Protein AF-A0A353HTR9-F1 (afdb_monomer)

pLDDT: mean 90.15, std 7.92, range [62.66, 98.12]

Sequence (118 aa):
MQLVDYGRNQALLMQVPSAGRLAPPDRLGARAHVARLMAARCEAVGEANAKLILACYGIPSVATEVVSDETDALAAAARIGYPVALKILSPDISHKSDVGGVALDLDSEQAVRAAAGR

Nearest PDB structures (foldseek):
  4xyl-assembly1_B  TM=9.338E-01  e=5.679E-05  Candidatus Korarchaeum cryptofilum OPF8
  4xym-assembly1_B  TM=9.696E-01  e=1.066E-04  Candidatus Korarchaeum cryptofilum OPF8
  4xyl-assembly1_D  TM=9.400E-01  e=1.879E-04  Candidatus Korarchaeum cryptofilum OPF8
  1wr2-assembly1_A  TM=9.406E-01  e=4.537E-04  Pyrococcus horikoshii OT3
  4yak-assembly1_D  TM=8.952E-01  e=1.243E-03  Candidatus Korarchaeum cryptofilum OPF8

Secondary structure (DSSP, 8-state):
-HHHHHHHHHHHHT-------PPPP-HHHHHHHHHHHHHTT-SS--HHHHHHHHHHTT---------SSHHHHHHHHHHH-SSEEEE---TT-S-GGGGT-EEEEE-SHHHHHHHHT-

Solvent-accessible surface area (backbone atoms only — not comparable to full-atom values): 7370 Å² total; per-residue (Å²): 111,69,71,59,54,51,53,52,49,54,54,56,74,71,50,77,73,78,76,72,83,70,75,84,55,42,62,65,62,33,47,52,54,51,50,51,41,59,75,69,64,55,91,66,82,51,70,74,60,45,51,55,42,35,50,28,61,71,47,88,71,80,90,81,80,92,61,91,48,60,69,48,44,51,56,48,42,67,71,74,43,72,62,36,71,53,63,68,87,49,96,90,49,83,63,33,65,84,74,64,32,53,45,68,77,27,68,45,68,68,49,47,51,65,58,65,77,107

Foldseek 3Di:
DVVVVVVVVVVVVPDDDPPPPDDAFQPVQLVVLVVVCVVVVQPDQWPVSVQSNCVSRVNDDQDDDDDDALVRQLVSCVVSDDDDKAADTDSVPPPGVVVVRIDGRRGDSVSSSVSRVD

Radius of gyration: 21.34 Å; Cα contacts (8 Å, |Δi|>4): 90; chains: 1; bounding box: 36×64×38 Å

Mean predicted aligned error: 8.19 Å

Structure (mmCIF, N/CA/C/O backbone):
data_AF-A0A353HTR9-F1
#
_entry.id   AF-A0A353HTR9-F1
#
loop_
_atom_site.group_PDB
_atom_site.id
_atom_site.type_symbol
_atom_site.label_atom_id
_atom_site.label_alt_id
_atom_site.label_comp_id
_atom_site.label_asym_id
_atom_site.label_entity_id
_atom_site.label_seq_id
_atom_site.pdbx_PDB_ins_code
_atom_site.Cartn_x
_atom_site.Cartn_y
_atom_site.Cartn_z
_atom_site.occupancy
_atom_site.B_iso_or_equiv
_atom_site.auth_seq_id
_atom_site.auth_comp_id
_atom_site.auth_asym_id
_atom_site.auth_atom_id
_atom_site.pdbx_PDB_model_num
ATOM 1 N N . MET A 1 1 ? 2.930 -49.344 -11.645 1.00 62.66 1 MET A N 1
ATOM 2 C CA . MET A 1 1 ? 2.560 -47.911 -11.603 1.00 62.66 1 MET A CA 1
ATOM 3 C C . MET A 1 1 ? 3.655 -47.053 -10.959 1.00 62.66 1 MET A C 1
ATOM 5 O O . MET A 1 1 ? 4.091 -46.115 -11.600 1.00 62.66 1 MET A O 1
ATOM 9 N N . GLN A 1 2 ? 4.222 -47.444 -9.808 1.00 76.12 2 GLN A N 1
ATOM 10 C CA . GLN A 1 2 ? 5.276 -46.690 -9.090 1.00 76.12 2 GLN A CA 1
ATOM 11 C C . GLN A 1 2 ? 6.533 -46.306 -9.904 1.00 76.12 2 GLN A C 1
ATOM 13 O O . GLN A 1 2 ? 7.049 -45.206 -9.739 1.00 76.12 2 GLN A O 1
ATOM 18 N N . LEU A 1 3 ? 7.028 -47.174 -10.798 1.00 76.00 3 LEU A N 1
ATOM 19 C CA . LEU A 1 3 ? 8.209 -46.870 -11.629 1.00 76.00 3 LEU A CA 1
ATOM 20 C C . LEU A 1 3 ? 7.951 -45.762 -12.667 1.00 76.00 3 LEU A C 1
ATOM 22 O O . LEU A 1 3 ? 8.862 -45.004 -12.993 1.00 76.00 3 LEU A O 1
ATOM 26 N N . VAL A 1 4 ? 6.713 -45.641 -13.158 1.00 85.19 4 VAL A N 1
ATOM 27 C CA . VAL A 1 4 ? 6.316 -44.589 -14.110 1.00 85.19 4 VAL A CA 1
ATOM 28 C C . VAL A 1 4 ? 6.239 -43.240 -13.395 1.00 85.19 4 VAL A C 1
ATOM 30 O O . VAL A 1 4 ? 6.770 -42.249 -13.895 1.00 85.19 4 VAL A O 1
ATOM 33 N N . ASP A 1 5 ? 5.659 -43.216 -12.193 1.00 84.75 5 ASP A N 1
ATOM 34 C CA . ASP A 1 5 ? 5.570 -42.007 -11.367 1.00 84.75 5 ASP A CA 1
ATOM 35 C C . ASP A 1 5 ? 6.956 -41.538 -10.904 1.00 84.75 5 ASP A C 1
ATOM 37 O O . ASP A 1 5 ? 7.262 -40.348 -10.959 1.00 84.75 5 ASP A O 1
ATOM 41 N N . TYR A 1 6 ? 7.833 -42.474 -10.526 1.00 84.69 6 TYR A N 1
ATOM 42 C CA . TYR A 1 6 ? 9.220 -42.177 -10.167 1.00 84.69 6 TYR A CA 1
ATOM 43 C C . TYR A 1 6 ? 9.993 -41.533 -11.327 1.00 84.69 6 TYR A C 1
ATOM 45 O O . TYR A 1 6 ? 10.631 -40.499 -11.136 1.00 84.69 6 TYR A O 1
ATOM 53 N N . GLY A 1 7 ? 9.889 -42.089 -12.541 1.00 89.31 7 GLY A N 1
ATOM 54 C CA . GLY A 1 7 ? 10.533 -41.525 -13.731 1.00 89.31 7 GLY A CA 1
ATOM 55 C C . GLY A 1 7 ? 9.999 -40.137 -14.094 1.00 89.31 7 GLY A C 1
ATOM 56 O O . GLY A 1 7 ? 10.774 -39.231 -14.401 1.00 89.31 7 GLY A O 1
ATOM 57 N N . ARG A 1 8 ? 8.680 -39.933 -13.988 1.00 86.19 8 ARG A N 1
ATOM 58 C CA . ARG A 1 8 ? 8.047 -38.625 -14.209 1.00 86.19 8 ARG A CA 1
ATOM 59 C C . ARG A 1 8 ? 8.508 -37.587 -13.183 1.00 86.19 8 ARG A C 1
ATOM 61 O O . ARG A 1 8 ? 8.816 -36.461 -13.565 1.00 86.19 8 ARG A O 1
ATOM 68 N N . ASN A 1 9 ? 8.601 -37.963 -11.910 1.00 87.81 9 ASN A N 1
ATOM 69 C CA . ASN A 1 9 ? 9.049 -37.071 -10.839 1.00 87.81 9 ASN A CA 1
ATOM 70 C C . ASN A 1 9 ? 10.537 -36.719 -10.970 1.00 87.81 9 ASN A C 1
ATOM 72 O O . ASN A 1 9 ? 10.895 -35.558 -10.803 1.00 87.81 9 ASN A O 1
ATOM 76 N N . GLN A 1 10 ? 11.392 -37.678 -11.343 1.00 90.25 10 GLN A N 1
ATOM 77 C CA . GLN A 1 10 ? 12.801 -37.417 -11.670 1.00 90.25 10 GLN A CA 1
ATOM 78 C C . GLN A 1 10 ? 12.935 -36.428 -12.838 1.00 90.25 10 GLN A C 1
ATOM 80 O O . GLN A 1 10 ? 13.726 -35.491 -12.766 1.00 90.25 10 GLN A O 1
ATOM 85 N N . ALA A 1 11 ? 12.115 -36.574 -13.883 1.00 86.06 11 ALA A N 1
ATOM 86 C CA . ALA A 1 11 ? 12.111 -35.641 -15.008 1.00 86.06 11 ALA A CA 1
ATOM 87 C C . ALA A 1 11 ? 11.640 -34.231 -14.609 1.00 86.06 11 ALA A C 1
ATOM 89 O O . ALA A 1 11 ? 12.219 -33.254 -15.074 1.00 86.06 11 ALA A O 1
ATOM 90 N N . LEU A 1 12 ? 10.632 -34.112 -13.736 1.00 83.69 12 LEU A N 1
ATOM 91 C CA . LEU A 1 12 ? 10.160 -32.819 -13.223 1.00 83.69 12 LEU A CA 1
ATOM 92 C C . LEU A 1 12 ? 11.206 -32.124 -12.341 1.00 83.69 12 LEU A C 1
ATOM 94 O O . LEU A 1 12 ? 11.373 -30.914 -12.453 1.00 83.69 12 LEU A O 1
ATOM 98 N N . LEU A 1 13 ? 11.945 -32.874 -11.516 1.00 84.94 13 LEU A N 1
ATOM 99 C CA . LEU A 1 13 ? 13.022 -32.329 -10.675 1.00 84.94 13 LEU A CA 1
ATOM 100 C C . LEU A 1 13 ? 14.191 -31.759 -11.494 1.00 84.94 13 LEU A C 1
ATOM 102 O O . LEU A 1 13 ? 14.889 -30.867 -11.020 1.00 84.94 13 LEU A O 1
ATOM 106 N N . MET A 1 14 ? 14.396 -32.260 -12.716 1.00 87.69 14 MET A N 1
ATOM 107 C CA . MET A 1 14 ? 15.451 -31.804 -13.630 1.00 87.69 14 MET A CA 1
ATOM 108 C C . MET A 1 14 ? 14.993 -30.700 -14.593 1.00 87.69 14 MET A C 1
ATOM 110 O O . MET A 1 14 ? 15.804 -30.175 -15.357 1.00 87.69 14 MET A O 1
ATOM 114 N N . GLN A 1 15 ? 13.709 -30.338 -14.583 1.00 83.62 15 GLN A N 1
ATOM 115 C CA . GLN A 1 15 ? 13.205 -29.222 -15.374 1.00 83.62 15 GLN A CA 1
ATOM 116 C C . GLN A 1 15 ? 13.433 -27.914 -14.624 1.00 83.62 15 GLN A C 1
ATOM 118 O O . GLN A 1 15 ? 12.981 -27.733 -13.496 1.00 83.62 15 GLN A O 1
ATOM 123 N N . VAL A 1 16 ? 14.086 -26.959 -15.283 1.00 78.44 16 VAL A N 1
ATOM 124 C CA . VAL A 1 16 ? 14.030 -25.565 -14.847 1.00 78.44 16 VAL A CA 1
ATOM 125 C C . VAL A 1 16 ? 12.664 -25.038 -15.282 1.00 78.44 16 VAL A C 1
ATOM 127 O O . VAL A 1 16 ? 12.409 -25.001 -16.492 1.00 78.44 16 VAL A O 1
ATOM 130 N N . PRO A 1 17 ? 11.761 -24.661 -14.355 1.00 71.19 17 PRO A N 1
ATOM 131 C CA . PRO A 1 17 ? 10.528 -23.999 -14.751 1.00 71.19 17 PRO A CA 1
ATOM 132 C C . PRO A 1 17 ? 10.913 -22.780 -15.580 1.00 71.19 17 PRO A C 1
ATOM 134 O O . PRO A 1 17 ? 11.876 -22.087 -15.244 1.00 71.19 17 PRO A O 1
ATOM 137 N N . SER A 1 18 ? 10.206 -22.532 -16.685 1.00 68.56 18 SER A N 1
ATOM 138 C CA . SER A 1 18 ? 10.488 -21.359 -17.505 1.00 68.56 18 SER A CA 1
ATOM 139 C C . SER A 1 18 ? 10.461 -20.141 -16.590 1.00 68.56 18 SER A C 1
ATOM 141 O O . SER A 1 18 ? 9.402 -19.809 -16.051 1.00 68.56 18 SER A O 1
ATOM 143 N N . ALA A 1 19 ? 11.613 -19.500 -16.386 1.00 66.81 19 ALA A N 1
ATOM 144 C CA . ALA A 1 19 ? 11.641 -18.197 -15.759 1.00 66.81 19 ALA A CA 1
ATOM 145 C C . ALA A 1 19 ? 10.819 -17.315 -16.694 1.00 66.81 19 ALA A C 1
ATOM 147 O O . ALA A 1 19 ? 11.250 -17.035 -17.817 1.00 66.81 19 ALA A O 1
ATOM 148 N N . GLY A 1 20 ? 9.580 -17.010 -16.298 1.00 67.94 20 GLY A N 1
ATOM 149 C CA . GLY A 1 20 ? 8.708 -16.159 -17.089 1.00 67.94 20 GLY A CA 1
ATOM 150 C C . GLY A 1 20 ? 9.511 -14.928 -17.481 1.00 67.94 20 GLY A C 1
ATOM 151 O O . GLY A 1 20 ? 10.226 -14.366 -16.648 1.00 67.94 20 GLY A O 1
ATOM 152 N N . ARG A 1 21 ? 9.489 -14.564 -18.766 1.00 70.69 21 ARG A N 1
ATOM 153 C CA . ARG A 1 21 ? 10.244 -13.407 -19.240 1.00 70.69 21 ARG A CA 1
ATOM 154 C C . ARG A 1 21 ? 9.607 -12.171 -18.606 1.00 70.69 21 ARG A C 1
ATOM 156 O O . ARG A 1 21 ? 8.593 -11.684 -19.096 1.00 70.69 21 ARG A O 1
ATOM 163 N N . LEU A 1 22 ? 10.168 -11.712 -17.490 1.00 74.81 22 LEU A N 1
ATOM 164 C CA . LEU A 1 22 ? 9.764 -10.461 -16.866 1.00 74.81 22 LEU A CA 1
ATOM 165 C C . LEU A 1 22 ? 10.041 -9.332 -17.858 1.00 74.81 22 LEU A C 1
ATOM 167 O O . LEU A 1 22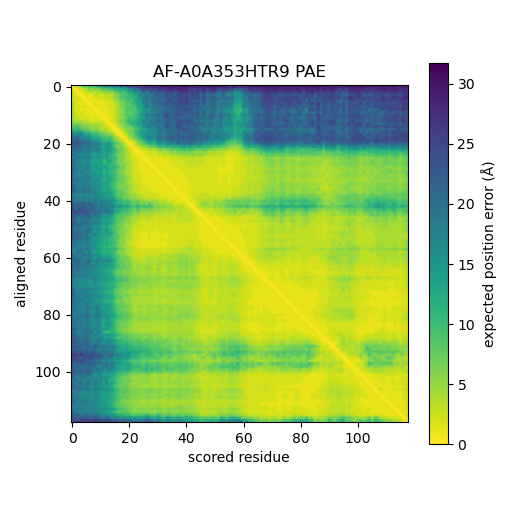 ? 11.063 -9.338 -18.554 1.00 74.81 22 LEU A O 1
ATOM 171 N N . ALA A 1 23 ? 9.115 -8.379 -17.943 1.00 83.50 23 ALA A N 1
ATOM 172 C CA . ALA A 1 23 ? 9.357 -7.162 -18.697 1.00 83.50 23 ALA A CA 1
ATOM 173 C C . ALA A 1 23 ? 10.628 -6.479 -18.155 1.00 83.50 23 ALA A C 1
ATOM 175 O O . ALA A 1 23 ? 10.908 -6.568 -16.954 1.00 83.50 23 ALA A O 1
ATOM 176 N N . PRO A 1 24 ? 11.428 -5.823 -19.012 1.00 90.12 24 PRO A N 1
ATOM 177 C CA . PRO A 1 24 ? 12.579 -5.075 -18.533 1.00 90.12 24 PRO A CA 1
ATOM 178 C C . PRO A 1 24 ? 12.123 -4.003 -17.525 1.00 90.12 24 PRO A C 1
ATOM 180 O O . PRO A 1 24 ? 11.119 -3.333 -17.773 1.00 90.12 24 PRO A O 1
ATOM 183 N N . PRO A 1 25 ? 12.838 -3.825 -16.400 1.00 93.62 25 PRO A N 1
ATOM 184 C CA . PRO A 1 25 ? 12.445 -2.868 -15.372 1.00 93.62 25 PRO A CA 1
ATOM 185 C C . PRO A 1 25 ? 12.611 -1.420 -15.853 1.00 93.62 25 PRO A C 1
ATOM 187 O O . PRO A 1 25 ? 13.582 -1.092 -16.545 1.00 93.62 25 PRO A O 1
ATOM 190 N N . ASP A 1 26 ? 11.727 -0.533 -15.400 1.00 96.25 26 ASP A N 1
ATOM 191 C CA . ASP A 1 26 ? 11.825 0.915 -15.589 1.00 96.25 26 ASP A CA 1
ATOM 192 C C . ASP A 1 26 ? 12.868 1.525 -14.638 1.00 96.25 26 ASP A C 1
ATOM 194 O O . ASP A 1 26 ? 12.586 2.125 -13.596 1.00 96.25 26 ASP A O 1
ATOM 198 N N . ARG A 1 27 ? 14.139 1.361 -15.005 1.00 96.25 27 ARG A N 1
ATOM 199 C CA . ARG A 1 27 ? 15.262 1.906 -14.229 1.00 96.25 27 ARG A CA 1
ATOM 200 C C . ARG A 1 27 ? 15.287 3.433 -14.215 1.00 96.25 27 ARG A C 1
ATOM 202 O O . ARG A 1 27 ? 15.861 4.004 -13.287 1.00 96.25 27 ARG A O 1
ATOM 209 N N . LEU A 1 28 ? 14.730 4.088 -15.235 1.00 97.12 28 LEU A N 1
ATOM 210 C CA . LEU A 1 28 ? 14.706 5.546 -15.318 1.00 97.12 28 LEU A CA 1
ATOM 211 C C . LEU A 1 28 ? 13.711 6.111 -14.301 1.00 97.12 28 LEU A C 1
ATOM 213 O O . LEU A 1 28 ? 14.097 6.968 -13.505 1.00 97.12 28 LEU A O 1
ATOM 217 N N . GLY A 1 29 ? 12.489 5.573 -14.262 1.00 96.06 29 GLY A N 1
ATOM 218 C CA . GLY A 1 29 ? 11.480 5.929 -13.266 1.00 96.06 29 GLY A CA 1
ATOM 219 C C . GLY A 1 29 ? 11.959 5.662 -11.840 1.00 96.06 29 GLY A C 1
ATOM 220 O O . GLY A 1 29 ? 11.914 6.557 -10.994 1.00 96.06 29 GLY A O 1
ATOM 221 N N . ALA A 1 30 ? 12.551 4.489 -11.585 1.00 96.44 30 ALA A N 1
ATOM 222 C CA . ALA A 1 30 ? 13.112 4.172 -10.269 1.00 96.44 30 ALA A CA 1
ATOM 223 C C . ALA A 1 30 ? 14.187 5.185 -9.830 1.00 96.44 30 ALA A C 1
ATOM 225 O O . ALA A 1 30 ? 14.179 5.655 -8.691 1.00 96.44 30 ALA A O 1
ATOM 226 N N . ARG A 1 31 ? 15.099 5.569 -10.736 1.00 96.75 31 ARG A N 1
ATOM 227 C CA . ARG A 1 31 ? 16.127 6.586 -10.452 1.00 96.75 31 ARG A CA 1
ATOM 228 C C . ARG A 1 31 ? 15.524 7.958 -10.183 1.00 96.75 31 ARG A C 1
ATOM 230 O O . ARG A 1 31 ? 16.011 8.645 -9.291 1.00 96.75 31 ARG A O 1
ATOM 237 N N . ALA A 1 32 ? 14.481 8.348 -10.912 1.00 96.31 32 ALA A N 1
ATOM 238 C CA . ALA A 1 32 ? 13.789 9.611 -10.682 1.00 96.31 32 ALA A CA 1
ATOM 239 C C . ALA A 1 32 ? 13.145 9.657 -9.284 1.00 96.31 32 ALA A C 1
ATOM 241 O O . ALA A 1 32 ? 13.295 10.653 -8.573 1.00 96.31 32 ALA A O 1
ATOM 242 N N . HIS A 1 33 ? 12.510 8.562 -8.845 1.00 95.06 33 HIS A N 1
ATOM 243 C CA . HIS A 1 33 ? 11.974 8.450 -7.486 1.00 95.06 33 HIS A CA 1
ATOM 244 C C . HIS A 1 33 ? 13.070 8.578 -6.422 1.00 95.06 33 HIS A C 1
ATOM 246 O O . HIS A 1 33 ? 12.935 9.384 -5.502 1.00 95.06 33 HIS A O 1
ATOM 252 N N . VAL A 1 34 ? 14.183 7.852 -6.571 1.00 94.38 34 VAL A N 1
ATOM 253 C CA . VAL A 1 34 ? 15.314 7.932 -5.630 1.00 94.38 34 VAL A CA 1
ATOM 254 C C . VAL A 1 34 ? 15.916 9.337 -5.601 1.00 94.38 34 VAL A C 1
ATOM 256 O O . VAL A 1 34 ? 16.143 9.881 -4.523 1.00 94.38 34 VAL A O 1
ATOM 259 N N . ALA A 1 35 ? 16.125 9.965 -6.760 1.00 95.12 35 ALA A N 1
ATOM 260 C CA . ALA A 1 35 ? 16.657 11.322 -6.842 1.00 95.12 35 ALA A CA 1
ATOM 261 C C . ALA A 1 35 ? 15.763 12.337 -6.112 1.00 95.12 35 ALA A C 1
ATOM 263 O O . ALA A 1 35 ? 16.274 13.194 -5.392 1.00 95.12 35 ALA A O 1
ATOM 264 N N . ARG A 1 36 ? 14.433 12.207 -6.231 1.00 94.00 36 ARG A N 1
ATOM 265 C CA . ARG A 1 36 ? 13.474 13.054 -5.507 1.00 94.00 36 ARG A CA 1
ATOM 266 C C . ARG A 1 36 ? 13.587 12.890 -3.988 1.00 94.00 36 ARG A C 1
ATOM 268 O O . ARG A 1 36 ? 13.573 13.891 -3.279 1.00 94.00 36 ARG A O 1
ATOM 275 N N . LEU A 1 37 ? 13.723 11.659 -3.493 1.00 92.81 37 LEU A N 1
ATOM 276 C CA . LEU A 1 37 ? 13.887 11.384 -2.057 1.00 92.81 37 LEU A CA 1
ATOM 277 C C . LEU A 1 37 ? 15.204 11.945 -1.513 1.00 92.81 37 LEU A C 1
ATOM 279 O O . LEU A 1 37 ? 15.222 12.565 -0.452 1.00 92.81 37 LEU A O 1
ATOM 283 N N . MET A 1 38 ? 16.290 11.789 -2.274 1.00 92.56 38 MET A N 1
ATOM 284 C CA . MET A 1 38 ? 17.600 12.343 -1.927 1.00 92.56 38 MET A CA 1
ATOM 285 C C . MET A 1 38 ? 17.574 13.874 -1.887 1.00 92.56 38 MET A C 1
ATOM 287 O O . MET A 1 38 ? 18.108 14.476 -0.957 1.00 92.56 38 MET A O 1
ATOM 291 N N . ALA A 1 39 ? 16.916 14.515 -2.860 1.00 94.38 39 ALA A N 1
ATOM 292 C CA . ALA A 1 39 ? 16.751 15.968 -2.889 1.00 94.38 39 ALA A CA 1
ATOM 293 C C . ALA A 1 39 ? 15.930 16.485 -1.695 1.00 94.38 39 ALA A C 1
ATOM 295 O O . ALA A 1 39 ? 16.251 17.533 -1.139 1.00 94.38 39 ALA A O 1
ATOM 296 N N . ALA A 1 40 ? 14.919 15.726 -1.265 1.00 89.88 40 ALA A N 1
ATOM 297 C CA . ALA A 1 40 ? 14.122 16.016 -0.075 1.00 89.88 40 ALA A CA 1
ATOM 298 C C . ALA A 1 40 ? 14.842 15.692 1.250 1.00 89.88 40 ALA A C 1
ATOM 300 O O . ALA A 1 40 ? 14.272 15.926 2.312 1.00 89.88 40 ALA A O 1
ATOM 301 N N . ARG A 1 41 ? 16.078 15.167 1.200 1.00 89.25 41 ARG A N 1
ATOM 302 C CA . ARG A 1 41 ? 16.864 14.726 2.366 1.00 89.25 41 ARG A CA 1
ATOM 303 C C . ARG A 1 41 ? 16.100 13.758 3.276 1.00 89.25 41 ARG A C 1
ATOM 305 O O . ARG A 1 41 ? 16.259 13.787 4.490 1.00 89.25 41 ARG A O 1
ATOM 312 N N . CYS A 1 42 ? 15.273 12.894 2.690 1.00 82.31 42 CYS A N 1
ATOM 313 C CA . CYS A 1 42 ? 14.604 11.847 3.450 1.00 82.31 42 CYS A CA 1
ATOM 314 C C . CYS A 1 42 ? 15.641 10.823 3.931 1.00 82.31 42 CYS A C 1
ATOM 316 O O . CYS A 1 42 ? 16.321 10.206 3.114 1.00 82.31 42 CYS A O 1
ATOM 318 N N . GLU A 1 43 ? 15.737 10.614 5.244 1.00 81.25 43 GLU A N 1
ATOM 319 C CA . GLU A 1 43 ? 16.658 9.628 5.830 1.00 81.25 43 GLU A CA 1
ATOM 320 C C . GLU A 1 43 ? 16.166 8.182 5.654 1.00 81.25 43 GLU A C 1
ATOM 322 O O . GLU A 1 43 ? 16.961 7.244 5.654 1.00 81.25 43 GLU A O 1
ATOM 327 N N . ALA A 1 44 ? 14.858 8.002 5.444 1.00 82.25 44 ALA A N 1
ATOM 328 C CA . ALA A 1 44 ? 14.224 6.707 5.237 1.00 82.25 44 ALA A CA 1
ATOM 329 C C . ALA A 1 44 ? 13.245 6.726 4.054 1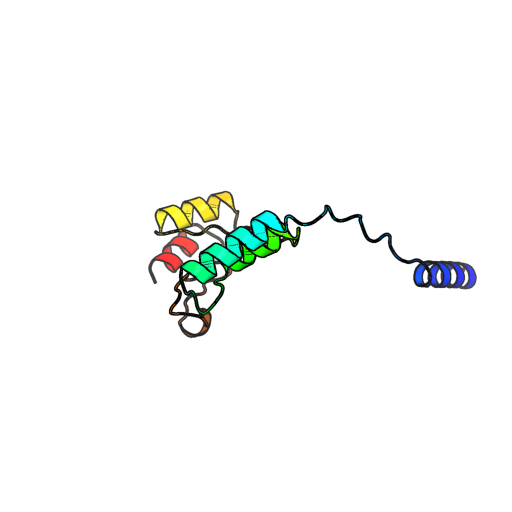.00 82.25 44 ALA A C 1
ATOM 331 O O . ALA A 1 44 ? 12.587 7.728 3.759 1.00 82.25 44 ALA A O 1
ATOM 332 N N . VAL A 1 45 ? 13.114 5.577 3.385 1.00 86.12 45 VAL A N 1
ATOM 333 C CA . VAL A 1 45 ? 12.130 5.376 2.316 1.00 86.12 45 VAL A CA 1
ATOM 334 C C . VAL A 1 45 ? 10.826 4.882 2.936 1.00 86.12 45 VAL A C 1
ATOM 336 O O . VAL A 1 45 ? 10.695 3.712 3.286 1.00 86.12 45 VAL A O 1
ATOM 339 N N . GLY A 1 46 ? 9.847 5.778 3.063 1.00 86.25 46 GLY A N 1
ATOM 340 C CA . GLY A 1 46 ? 8.507 5.413 3.523 1.00 86.25 46 GLY A CA 1
ATOM 341 C C . GLY A 1 46 ? 7.804 4.411 2.593 1.00 86.25 46 GLY A C 1
ATOM 342 O O . GLY A 1 46 ? 8.092 4.336 1.398 1.00 86.25 46 GLY A O 1
ATOM 343 N N . GLU A 1 47 ? 6.830 3.677 3.1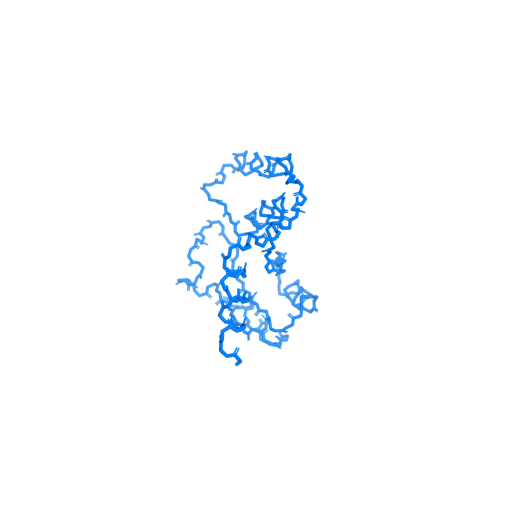37 1.00 88.50 47 GLU A N 1
ATOM 344 C CA . GLU A 1 47 ? 6.111 2.581 2.460 1.00 88.50 47 GLU A CA 1
ATOM 345 C C . GLU A 1 47 ? 5.548 2.964 1.078 1.00 88.50 47 GLU A C 1
ATOM 347 O O . GLU A 1 47 ? 5.711 2.211 0.119 1.00 88.50 47 GLU A O 1
ATOM 352 N N . ALA A 1 48 ? 4.928 4.144 0.953 1.00 88.31 48 ALA A N 1
ATOM 353 C CA . ALA A 1 48 ? 4.368 4.619 -0.315 1.00 88.31 48 ALA A CA 1
ATOM 354 C C . ALA A 1 48 ? 5.452 4.780 -1.396 1.00 88.31 48 ALA A C 1
ATOM 356 O O . ALA A 1 48 ? 5.293 4.315 -2.523 1.00 88.31 48 ALA A O 1
ATOM 357 N N . ASN A 1 49 ? 6.596 5.365 -1.033 1.00 91.38 49 ASN A N 1
ATOM 358 C CA . ASN A 1 49 ? 7.721 5.547 -1.948 1.00 91.38 49 ASN A CA 1
ATOM 359 C C . ASN A 1 49 ? 8.398 4.216 -2.298 1.00 91.38 49 ASN A C 1
ATOM 361 O O . ASN A 1 49 ? 8.784 4.006 -3.447 1.00 91.38 49 ASN A O 1
ATOM 365 N N . ALA A 1 50 ? 8.501 3.300 -1.333 1.00 92.62 50 ALA A N 1
ATOM 366 C CA . ALA A 1 50 ? 9.036 1.965 -1.572 1.00 92.62 50 ALA A CA 1
ATOM 367 C C . ALA A 1 50 ? 8.189 1.205 -2.605 1.00 92.62 50 ALA A C 1
ATOM 369 O O . ALA A 1 50 ? 8.740 0.630 -3.541 1.00 92.62 50 ALA A O 1
ATOM 370 N N . LYS A 1 51 ? 6.854 1.262 -2.495 1.00 94.00 51 LYS A N 1
ATOM 371 C CA . LYS A 1 51 ? 5.931 0.616 -3.445 1.00 94.00 51 LYS A CA 1
ATOM 372 C C . LYS A 1 51 ? 6.054 1.173 -4.866 1.00 94.00 51 LYS A C 1
ATOM 374 O O . LYS A 1 51 ? 6.043 0.392 -5.813 1.00 94.00 51 LYS A O 1
ATOM 379 N N . LEU A 1 52 ? 6.259 2.484 -5.024 1.00 93.31 52 LEU A N 1
ATOM 380 C CA . LEU A 1 52 ? 6.528 3.089 -6.338 1.00 93.31 52 LEU A CA 1
ATOM 381 C C . LEU A 1 52 ? 7.811 2.533 -6.969 1.00 93.31 52 LEU A C 1
ATOM 383 O O . LEU A 1 52 ? 7.821 2.163 -8.140 1.00 93.31 52 LEU A O 1
ATOM 387 N N . ILE A 1 53 ? 8.882 2.408 -6.179 1.00 95.12 53 ILE A N 1
ATOM 388 C CA . ILE A 1 53 ? 10.147 1.838 -6.657 1.00 95.12 53 ILE A CA 1
ATOM 389 C C . ILE A 1 53 ? 9.972 0.356 -7.017 1.00 95.12 53 ILE A C 1
ATOM 391 O O . ILE A 1 53 ? 10.453 -0.065 -8.064 1.00 95.12 53 ILE A O 1
ATOM 395 N N . LEU A 1 54 ? 9.267 -0.433 -6.200 1.00 95.19 54 LEU A N 1
ATOM 396 C CA . LEU A 1 54 ? 8.990 -1.848 -6.484 1.00 95.19 54 LEU A CA 1
ATOM 397 C C . LEU A 1 54 ? 8.206 -2.036 -7.793 1.00 95.19 54 LEU A C 1
ATOM 399 O O . LEU A 1 54 ? 8.544 -2.918 -8.587 1.00 95.19 54 LEU A O 1
ATOM 403 N N . ALA A 1 55 ? 7.226 -1.168 -8.058 1.00 94.06 55 ALA A N 1
ATOM 404 C CA . ALA A 1 55 ? 6.444 -1.190 -9.291 1.00 94.06 55 ALA A CA 1
ATOM 405 C C . ALA A 1 55 ? 7.316 -0.977 -10.541 1.00 94.06 55 ALA A C 1
ATOM 407 O O . ALA A 1 55 ? 7.136 -1.685 -11.532 1.00 94.06 55 ALA A O 1
ATOM 408 N N . CYS A 1 56 ? 8.325 -0.098 -10.481 1.00 95.62 56 CYS A N 1
ATOM 409 C CA . CYS A 1 56 ? 9.296 0.072 -11.571 1.00 95.62 56 CYS A CA 1
ATOM 410 C C . CYS A 1 56 ? 10.065 -1.221 -11.903 1.00 95.62 56 CYS A C 1
ATOM 412 O O . CYS A 1 56 ? 10.541 -1.383 -13.025 1.00 95.62 56 CYS A O 1
ATOM 414 N N . TYR A 1 57 ? 10.189 -2.152 -10.953 1.00 94.88 57 TYR A N 1
ATOM 415 C CA . TYR A 1 57 ? 10.824 -3.458 -11.159 1.00 94.88 57 TYR A CA 1
ATOM 416 C C . TYR A 1 57 ? 9.827 -4.592 -11.429 1.00 94.88 57 TYR A C 1
ATOM 418 O O . TYR A 1 57 ? 10.230 -5.753 -11.489 1.00 94.88 57 TYR A O 1
ATOM 426 N N . GLY A 1 58 ? 8.539 -4.281 -11.600 1.00 92.06 58 GLY A N 1
ATOM 427 C CA . GLY A 1 58 ? 7.498 -5.282 -11.822 1.00 92.06 58 GLY A CA 1
ATOM 428 C C . GLY A 1 58 ? 7.260 -6.189 -10.615 1.00 92.06 58 GLY A C 1
ATOM 429 O O . GLY A 1 58 ? 6.754 -7.295 -10.782 1.00 92.06 58 GLY A O 1
ATOM 430 N N . ILE A 1 59 ? 7.641 -5.749 -9.410 1.00 92.62 59 ILE A N 1
ATOM 431 C CA . ILE A 1 59 ? 7.404 -6.493 -8.173 1.00 92.62 59 ILE A CA 1
ATOM 432 C C . ILE A 1 59 ? 5.995 -6.129 -7.684 1.00 92.62 59 ILE A C 1
ATOM 434 O O . ILE A 1 59 ? 5.780 -4.983 -7.279 1.00 92.62 59 ILE A O 1
ATOM 438 N N . PRO A 1 60 ? 5.022 -7.058 -7.729 1.00 91.06 60 PRO A N 1
ATOM 439 C CA . PRO A 1 60 ? 3.657 -6.764 -7.321 1.00 91.06 60 PRO A CA 1
ATOM 440 C C . PRO A 1 60 ? 3.582 -6.517 -5.811 1.00 91.06 60 PRO A C 1
ATOM 442 O O . PRO A 1 60 ? 4.199 -7.222 -5.012 1.00 91.06 60 PRO A O 1
ATOM 445 N N . SER A 1 61 ? 2.778 -5.534 -5.417 1.00 93.06 61 SER A N 1
ATOM 446 C CA . SER A 1 61 ? 2.423 -5.266 -4.024 1.00 93.06 61 SER A CA 1
ATOM 447 C C . SER A 1 61 ? 0.911 -5.135 -3.878 1.00 93.06 61 SER A C 1
ATOM 449 O O . SER A 1 61 ? 0.208 -4.910 -4.862 1.00 93.06 61 SER A O 1
ATOM 451 N N . VAL A 1 62 ? 0.410 -5.227 -2.645 1.00 92.69 62 VAL A N 1
ATOM 452 C CA . VAL A 1 62 ? -0.999 -4.933 -2.343 1.00 92.69 62 VAL A CA 1
ATOM 453 C C . VAL A 1 62 ? -1.375 -3.527 -2.819 1.00 92.69 62 VAL A C 1
ATOM 455 O O . VAL A 1 62 ? -0.562 -2.602 -2.706 1.00 92.69 62 VAL A O 1
ATOM 458 N N . ALA A 1 63 ? -2.595 -3.370 -3.341 1.00 92.00 63 ALA A N 1
ATOM 459 C CA . ALA A 1 63 ? -3.141 -2.062 -3.693 1.00 92.00 63 ALA A CA 1
ATOM 460 C C . ALA A 1 63 ? -3.095 -1.143 -2.465 1.00 92.00 63 ALA A C 1
ATOM 462 O O . ALA A 1 63 ? -3.328 -1.571 -1.333 1.00 92.00 63 ALA A O 1
ATOM 463 N N . THR A 1 64 ? -2.677 0.103 -2.650 1.00 93.69 64 THR A N 1
ATOM 464 C CA . THR A 1 64 ? -2.477 1.046 -1.548 1.00 93.69 64 THR A CA 1
ATOM 465 C C . THR A 1 64 ? -2.656 2.452 -2.067 1.00 93.69 64 THR A C 1
ATOM 467 O O . THR A 1 64 ? -2.054 2.821 -3.073 1.00 93.69 64 THR A O 1
ATOM 470 N N . GLU A 1 65 ? -3.438 3.236 -1.342 1.00 94.50 65 GLU A N 1
ATOM 471 C CA . GLU A 1 65 ? -3.669 4.643 -1.626 1.00 94.50 65 GLU A CA 1
ATOM 472 C C . GLU A 1 65 ? -3.247 5.469 -0.408 1.00 94.50 65 GLU A C 1
ATOM 474 O O . GLU A 1 65 ? -3.439 5.051 0.735 1.00 94.50 65 GLU A O 1
ATOM 479 N N . VAL A 1 66 ? -2.618 6.618 -0.657 1.00 94.56 66 VAL A N 1
ATOM 480 C CA . VAL A 1 66 ? -2.321 7.596 0.394 1.00 94.56 66 VAL A CA 1
ATOM 481 C C . VAL A 1 66 ? -3.526 8.513 0.505 1.00 94.56 66 VAL A C 1
ATOM 483 O O . VAL A 1 66 ? -3.948 9.088 -0.494 1.00 94.56 66 VAL A O 1
ATOM 486 N N . VAL A 1 67 ? -4.056 8.638 1.714 1.00 95.56 67 VAL A N 1
ATOM 487 C CA . VAL A 1 67 ? -5.255 9.418 2.028 1.00 95.56 67 VAL A CA 1
ATOM 488 C C . VAL A 1 67 ? -4.912 10.463 3.084 1.00 95.56 67 VAL A C 1
ATOM 490 O O . VAL A 1 67 ? -4.011 10.236 3.897 1.00 95.56 67 VAL A O 1
ATOM 493 N N . SER A 1 68 ? -5.578 11.617 3.045 1.00 94.19 68 SER A N 1
ATOM 494 C CA . SER A 1 68 ? -5.293 12.736 3.957 1.00 94.19 68 SER A CA 1
ATOM 495 C C . SER A 1 68 ? -6.364 12.953 5.021 1.00 94.19 68 SER A C 1
ATOM 497 O O . SER A 1 68 ? -6.073 13.571 6.042 1.00 94.19 68 SER A O 1
ATOM 499 N N . ASP A 1 69 ? -7.567 12.422 4.818 1.00 94.94 69 ASP A N 1
ATOM 500 C CA . ASP A 1 69 ? -8.670 12.531 5.765 1.00 94.94 69 ASP A CA 1
ATOM 501 C C . ASP A 1 69 ? -9.567 11.281 5.763 1.00 94.94 69 ASP A C 1
ATOM 503 O O . ASP A 1 69 ? -9.370 10.335 4.993 1.00 94.94 69 ASP A O 1
ATOM 507 N N . GLU A 1 70 ? -10.545 11.263 6.675 1.00 96.12 70 GLU A N 1
ATOM 508 C CA . GLU A 1 70 ? -11.513 10.171 6.805 1.00 96.12 70 GLU A CA 1
ATOM 509 C C . GLU A 1 70 ? -12.300 9.945 5.508 1.00 96.12 70 GLU A C 1
ATOM 511 O O . GLU A 1 70 ? -12.517 8.801 5.115 1.00 96.12 70 GLU A O 1
ATOM 516 N N . THR A 1 71 ? -12.710 11.013 4.823 1.00 96.38 71 THR A N 1
ATOM 517 C CA . THR A 1 71 ? -13.542 10.909 3.616 1.00 96.38 71 THR A CA 1
ATOM 518 C C . THR A 1 71 ? -12.771 10.205 2.505 1.00 96.38 71 THR A C 1
ATOM 520 O O . THR A 1 71 ? -13.282 9.267 1.885 1.00 96.38 71 THR A O 1
ATOM 523 N N . ASP A 1 72 ? -11.511 10.593 2.311 1.00 96.88 72 ASP A N 1
ATOM 524 C CA . ASP A 1 72 ? -10.598 9.947 1.375 1.00 96.88 72 ASP A CA 1
ATOM 525 C C . ASP A 1 72 ? -10.335 8.486 1.755 1.00 96.88 72 ASP A C 1
ATOM 527 O O . ASP A 1 72 ? -10.321 7.617 0.879 1.00 96.88 72 ASP A O 1
ATOM 531 N N . ALA A 1 73 ? -10.172 8.189 3.050 1.00 97.25 73 ALA A N 1
ATOM 532 C CA . ALA A 1 73 ? -9.969 6.827 3.545 1.00 97.25 73 ALA A CA 1
ATOM 533 C C . ALA A 1 73 ? -11.160 5.912 3.225 1.00 97.25 73 ALA A C 1
ATOM 535 O O . ALA A 1 73 ? -10.966 4.788 2.754 1.00 97.25 73 ALA A O 1
ATOM 536 N N . LEU A 1 74 ? -12.389 6.395 3.425 1.00 97.75 74 LEU A N 1
ATOM 537 C CA . LEU A 1 74 ? -13.609 5.656 3.093 1.00 97.75 74 LEU A CA 1
ATOM 538 C C . LEU A 1 74 ? -13.729 5.428 1.581 1.00 97.75 74 LEU A C 1
ATOM 540 O O . LEU A 1 74 ? -14.010 4.312 1.139 1.00 97.75 74 LEU A O 1
ATOM 544 N N . ALA A 1 75 ? -13.462 6.461 0.778 1.00 97.75 75 ALA A N 1
ATOM 545 C CA . ALA A 1 75 ? -13.517 6.363 -0.676 1.00 97.75 75 ALA A CA 1
ATOM 546 C C . ALA A 1 75 ? -12.454 5.399 -1.235 1.00 97.75 75 ALA A C 1
ATOM 548 O O . ALA A 1 75 ? -12.744 4.619 -2.145 1.00 97.75 75 ALA A O 1
ATOM 549 N N . ALA A 1 76 ? -11.235 5.425 -0.688 1.00 97.69 76 ALA A N 1
ATOM 550 C CA . ALA A 1 76 ? -10.166 4.499 -1.050 1.00 97.69 76 ALA A CA 1
ATOM 551 C C . ALA A 1 76 ? -10.507 3.059 -0.647 1.00 97.69 76 ALA A C 1
ATOM 553 O O . ALA A 1 76 ? -10.340 2.144 -1.452 1.00 97.69 76 ALA A O 1
ATOM 554 N N . ALA A 1 77 ? -11.053 2.848 0.555 1.00 97.75 77 ALA A N 1
ATOM 555 C CA . ALA A 1 77 ? -11.479 1.525 1.004 1.00 97.75 77 ALA A CA 1
ATOM 556 C C . ALA A 1 77 ? -12.550 0.922 0.079 1.00 97.75 77 ALA A C 1
ATOM 558 O O . ALA A 1 77 ? -12.445 -0.242 -0.305 1.00 97.75 77 ALA A O 1
ATOM 559 N N . ALA A 1 78 ? -13.523 1.729 -0.358 1.00 97.38 78 ALA A N 1
ATOM 560 C CA . ALA A 1 78 ? -14.548 1.296 -1.305 1.00 97.38 78 ALA A CA 1
ATOM 561 C C . ALA A 1 78 ? -13.978 0.923 -2.688 1.00 97.38 78 ALA A C 1
ATOM 563 O O . ALA A 1 78 ? -14.475 -0.009 -3.319 1.00 97.38 78 ALA A O 1
ATOM 564 N N . ARG A 1 79 ? -12.931 1.619 -3.162 1.00 97.44 79 ARG A N 1
ATOM 565 C CA . ARG A 1 79 ? -12.247 1.298 -4.431 1.00 97.44 79 ARG A CA 1
ATOM 566 C C . ARG A 1 79 ? -11.389 0.040 -4.345 1.00 97.44 79 ARG A C 1
ATOM 568 O O . ARG A 1 79 ? -11.396 -0.757 -5.278 1.00 97.44 79 ARG A O 1
ATOM 575 N N . ILE A 1 80 ? -10.632 -0.110 -3.258 1.00 97.12 80 ILE A N 1
ATOM 576 C CA . ILE A 1 80 ? -9.736 -1.255 -3.037 1.00 97.12 80 ILE A CA 1
ATOM 577 C C . ILE A 1 80 ? -10.550 -2.531 -2.778 1.00 97.12 80 ILE A C 1
ATOM 579 O O . ILE A 1 80 ? -10.173 -3.603 -3.250 1.00 97.12 80 ILE A O 1
ATOM 583 N N . GLY A 1 81 ? -11.677 -2.402 -2.076 1.00 97.69 81 GLY A N 1
ATOM 584 C CA . GLY A 1 81 ? -12.490 -3.519 -1.614 1.00 97.69 81 GLY A CA 1
ATOM 585 C C . GLY A 1 81 ? -12.059 -4.013 -0.232 1.00 97.69 81 GLY A C 1
ATOM 586 O O . GLY A 1 81 ? -10.884 -3.992 0.126 1.00 97.69 81 GLY A O 1
ATOM 587 N N . TYR A 1 82 ? -13.040 -4.455 0.551 1.00 97.00 82 TYR A N 1
ATOM 588 C CA . TYR A 1 82 ? -12.852 -4.933 1.921 1.00 97.00 82 TYR A CA 1
ATOM 589 C C . TYR A 1 82 ? -12.423 -6.416 1.971 1.00 97.00 82 TYR A C 1
ATOM 591 O O . TYR A 1 82 ? -12.796 -7.184 1.078 1.00 97.00 82 TYR A O 1
ATOM 599 N N . PRO A 1 83 ? -11.712 -6.857 3.030 1.00 97.69 83 PRO A N 1
ATOM 600 C CA . PRO A 1 83 ? -11.203 -6.050 4.142 1.00 97.69 83 PRO A CA 1
ATOM 601 C C . PRO A 1 83 ? -9.950 -5.246 3.765 1.00 97.69 83 PRO A C 1
ATOM 603 O O . PRO A 1 83 ? -9.130 -5.684 2.958 1.00 97.69 83 PRO A O 1
ATOM 606 N N . VAL A 1 84 ? -9.780 -4.080 4.394 1.00 98.12 84 VAL A N 1
ATOM 607 C CA . VAL A 1 84 ? -8.612 -3.204 4.207 1.00 98.12 84 VAL A CA 1
ATOM 608 C C . VAL A 1 84 ? -7.805 -3.041 5.494 1.00 98.12 84 VAL A C 1
ATOM 610 O O . VAL A 1 84 ? -8.269 -3.326 6.597 1.00 98.12 84 VAL A O 1
ATOM 613 N N . ALA A 1 85 ? -6.578 -2.545 5.348 1.00 97.00 85 ALA A N 1
ATOM 614 C CA . ALA A 1 85 ? -5.759 -2.070 6.454 1.00 97.00 85 ALA A CA 1
ATOM 615 C C . ALA A 1 85 ? -5.570 -0.555 6.339 1.00 97.00 85 ALA A C 1
ATOM 617 O O . ALA A 1 85 ? -5.244 -0.057 5.261 1.00 97.00 85 ALA A O 1
ATOM 618 N N . LEU A 1 86 ? -5.700 0.160 7.456 1.00 96.25 86 LEU A N 1
ATOM 619 C CA . LEU A 1 86 ? -5.392 1.584 7.562 1.00 96.25 86 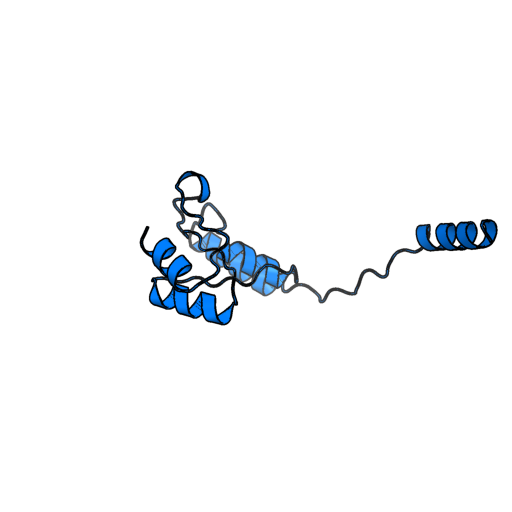LEU A CA 1
ATOM 620 C C . LEU A 1 86 ? -4.131 1.756 8.409 1.00 96.25 86 LEU A C 1
ATOM 622 O O . LEU A 1 86 ? -4.016 1.187 9.493 1.00 96.25 86 LEU A O 1
ATOM 626 N N . LYS A 1 87 ? -3.154 2.508 7.903 1.00 94.44 87 LYS A N 1
ATOM 627 C CA . LYS A 1 87 ? -1.866 2.701 8.577 1.00 94.44 87 LYS A CA 1
ATOM 628 C C . LYS A 1 87 ? -1.472 4.165 8.546 1.00 94.44 87 LYS A C 1
ATOM 630 O O . LYS A 1 87 ? -1.534 4.781 7.484 1.00 94.44 87 LYS A O 1
ATOM 635 N N . ILE A 1 88 ? -0.969 4.677 9.664 1.00 91.94 88 ILE A N 1
ATOM 636 C CA . ILE A 1 88 ? -0.399 6.018 9.725 1.00 91.94 88 ILE A CA 1
ATOM 637 C C . ILE A 1 88 ? 0.767 6.140 8.738 1.00 91.94 88 ILE A C 1
ATOM 639 O O . ILE A 1 88 ? 1.561 5.209 8.534 1.00 91.94 88 ILE A O 1
ATOM 643 N N . LEU A 1 89 ? 0.862 7.299 8.100 1.00 89.75 89 LEU A N 1
ATOM 644 C CA . LEU A 1 89 ? 1.969 7.658 7.229 1.00 89.75 89 LEU A CA 1
ATOM 645 C C . LEU A 1 89 ? 2.598 8.938 7.770 1.00 89.75 89 LEU A C 1
ATOM 647 O O . LEU A 1 89 ? 2.136 10.033 7.476 1.00 89.75 89 LEU A O 1
ATOM 651 N N . SER A 1 90 ? 3.652 8.782 8.566 1.00 86.00 90 SER A N 1
ATOM 652 C CA . SER A 1 90 ? 4.429 9.895 9.104 1.00 86.00 90 SER A CA 1
ATOM 653 C C . SER A 1 90 ? 5.923 9.598 8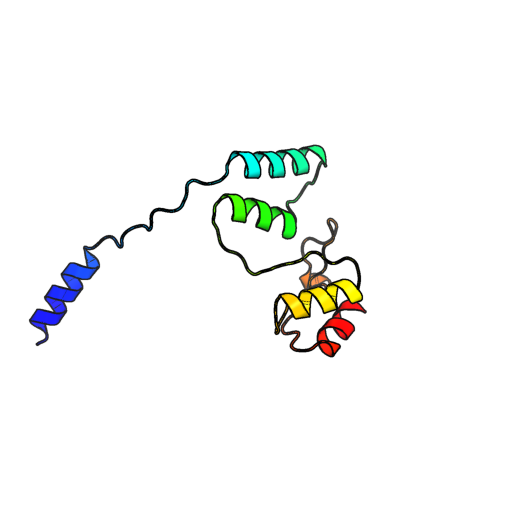.956 1.00 86.00 90 SER A C 1
ATOM 655 O O . SER A 1 90 ? 6.327 8.464 9.227 1.00 86.00 90 SER A O 1
ATOM 657 N N . PRO A 1 91 ? 6.746 10.574 8.527 1.00 79.38 91 PRO A N 1
ATOM 658 C CA . PRO A 1 91 ? 8.200 10.419 8.500 1.00 79.38 91 PRO A CA 1
ATOM 659 C C . PRO A 1 91 ? 8.791 10.208 9.902 1.00 79.38 91 PRO A C 1
ATOM 661 O O . PRO A 1 91 ? 9.826 9.560 10.024 1.00 79.38 91 PRO A O 1
ATOM 664 N N . ASP A 1 92 ? 8.107 10.680 10.946 1.00 81.94 92 ASP A N 1
ATOM 665 C CA . ASP A 1 92 ? 8.568 10.591 12.335 1.00 81.94 92 ASP A CA 1
ATOM 666 C C . ASP A 1 92 ? 8.225 9.239 12.987 1.00 81.94 92 ASP A C 1
ATOM 668 O O . ASP A 1 92 ? 8.688 8.930 14.084 1.00 81.94 92 ASP A O 1
ATOM 672 N N . ILE A 1 93 ? 7.408 8.410 12.323 1.00 81.38 93 ILE A N 1
ATOM 673 C CA . ILE A 1 93 ? 6.896 7.144 12.862 1.00 81.38 93 ILE A CA 1
ATOM 674 C C . ILE A 1 93 ? 7.313 5.993 11.944 1.00 81.38 93 ILE A C 1
ATOM 676 O O . ILE A 1 93 ? 6.572 5.560 11.058 1.00 81.38 93 ILE A O 1
ATOM 680 N N . SER A 1 94 ? 8.505 5.453 12.197 1.00 77.94 94 SER A N 1
ATOM 681 C CA . SER A 1 94 ? 8.982 4.245 11.510 1.00 77.94 94 SER A CA 1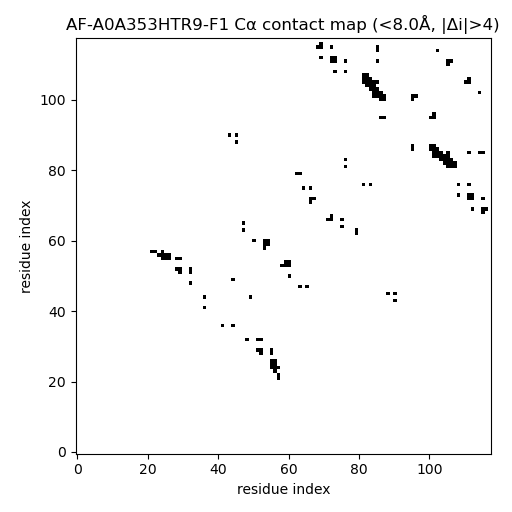
ATOM 682 C C . SER A 1 94 ? 8.251 2.982 11.987 1.00 77.94 94 SER A C 1
ATOM 684 O O . SER A 1 94 ? 7.792 2.183 11.168 1.00 77.94 94 SER A O 1
ATOM 686 N N . HIS A 1 95 ? 8.073 2.810 13.301 1.00 82.44 95 HIS A N 1
ATOM 687 C CA . HIS A 1 95 ? 7.399 1.647 13.890 1.00 82.44 95 HIS A CA 1
ATOM 688 C C . HIS A 1 95 ? 5.916 1.925 14.160 1.00 82.44 95 HIS A C 1
ATOM 690 O O . HIS A 1 95 ? 5.481 2.120 15.290 1.00 82.44 95 HIS A O 1
ATOM 696 N N . LYS A 1 96 ? 5.120 1.944 13.087 1.00 83.62 96 LYS A N 1
ATOM 697 C CA . LYS A 1 96 ? 3.684 2.285 13.118 1.00 83.62 96 LYS A CA 1
ATOM 698 C C . LYS A 1 96 ? 2.882 1.464 14.130 1.00 83.62 96 LYS A C 1
ATOM 700 O O . LYS A 1 96 ? 2.016 2.008 14.801 1.00 83.62 96 LYS A O 1
ATOM 705 N N . SER A 1 97 ? 3.161 0.167 14.236 1.00 86.00 97 SER A N 1
ATOM 706 C CA . SER A 1 97 ? 2.448 -0.720 15.160 1.00 86.00 97 SER A CA 1
ATOM 707 C C . SER A 1 97 ? 2.707 -0.370 16.626 1.00 86.00 97 SER A C 1
ATOM 709 O O . SER A 1 97 ? 1.783 -0.451 17.428 1.00 86.00 97 SER A O 1
ATOM 711 N N . ASP A 1 98 ? 3.920 0.076 16.964 1.00 84.38 98 ASP A N 1
ATOM 712 C CA . ASP A 1 98 ? 4.323 0.384 18.345 1.00 84.38 98 ASP A CA 1
ATOM 713 C C . ASP A 1 98 ? 3.547 1.578 18.913 1.00 84.38 98 ASP A C 1
ATOM 715 O O . ASP A 1 98 ? 3.354 1.688 20.120 1.00 84.38 98 ASP A O 1
ATOM 719 N N . VAL A 1 99 ? 3.057 2.450 18.029 1.00 85.50 99 VAL A N 1
ATOM 720 C CA . VAL A 1 99 ? 2.218 3.602 18.379 1.00 85.50 99 VAL A CA 1
ATOM 721 C C . VAL A 1 99 ? 0.728 3.355 18.121 1.00 85.50 99 VAL A C 1
ATOM 723 O O . VAL A 1 99 ? -0.062 4.292 18.146 1.00 85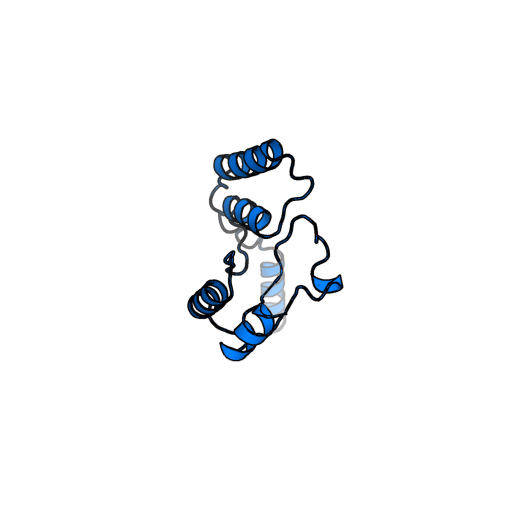.50 99 VAL A O 1
ATOM 726 N N . GLY A 1 100 ? 0.326 2.115 17.817 1.00 86.50 100 GLY A N 1
ATOM 727 C CA . GLY A 1 100 ? -1.060 1.789 17.461 1.00 86.50 100 GLY A CA 1
ATOM 728 C C . GLY A 1 100 ? -1.513 2.353 16.108 1.00 86.50 100 GLY A C 1
ATOM 729 O O . GLY A 1 100 ? -2.693 2.298 15.779 1.00 86.50 100 GLY A O 1
ATOM 730 N N . GLY A 1 101 ? -0.588 2.850 15.285 1.00 91.44 101 GLY A N 1
ATOM 731 C CA . GLY A 1 101 ? -0.843 3.451 13.975 1.00 91.44 101 GLY A CA 1
ATOM 732 C C . GLY A 1 101 ? -1.112 2.439 12.860 1.00 91.44 101 GLY A C 1
ATOM 733 O O . GLY A 1 101 ? -0.873 2.744 11.693 1.00 91.44 101 GLY A O 1
ATOM 734 N N . VAL A 1 102 ? -1.545 1.222 13.192 1.00 95.25 102 VAL A N 1
ATOM 735 C CA . VAL A 1 102 ? -1.940 0.180 12.239 1.00 95.25 102 VAL A CA 1
ATOM 736 C C . VAL A 1 102 ? -3.255 -0.430 12.705 1.00 95.25 102 VAL A C 1
ATOM 738 O O . VAL A 1 102 ? -3.314 -1.065 13.754 1.00 95.25 102 VAL A O 1
ATOM 741 N N . ALA A 1 103 ? -4.290 -0.282 11.887 1.00 96.50 103 ALA A N 1
ATOM 742 C CA . ALA A 1 103 ? -5.566 -0.958 12.032 1.00 96.50 103 ALA A CA 1
ATOM 743 C C . ALA A 1 103 ? -5.728 -1.959 10.879 1.00 96.50 103 ALA A C 1
ATOM 745 O O . ALA A 1 103 ? -5.627 -1.593 9.706 1.00 96.50 103 ALA A O 1
ATOM 746 N N . LEU A 1 104 ? -5.918 -3.232 11.216 1.00 96.88 104 LEU A N 1
ATOM 747 C CA . LEU A 1 104 ? -6.071 -4.337 10.267 1.00 96.88 104 LEU A CA 1
ATOM 748 C C . LEU A 1 104 ? -7.521 -4.821 10.247 1.00 96.88 104 LEU A C 1
ATOM 750 O O . LEU A 1 104 ? -8.310 -4.428 11.104 1.00 96.88 104 LEU A O 1
ATOM 754 N N . ASP A 1 105 ? -7.834 -5.680 9.277 1.00 97.31 105 ASP A N 1
ATOM 755 C CA . ASP A 1 105 ? -9.113 -6.390 9.175 1.00 97.31 105 ASP A CA 1
ATOM 756 C C . ASP A 1 105 ? -10.337 -5.461 9.239 1.00 97.31 105 ASP A C 1
ATOM 758 O O . ASP A 1 105 ? -11.371 -5.790 9.816 1.00 97.31 105 ASP A O 1
ATOM 762 N N . LEU A 1 106 ? -10.219 -4.273 8.636 1.00 98.12 106 LEU A N 1
ATOM 763 C CA . LEU A 1 106 ? -11.315 -3.317 8.541 1.00 98.12 106 LEU A CA 1
ATOM 764 C C . LEU A 1 106 ? -12.246 -3.799 7.435 1.00 98.12 106 LEU A C 1
ATOM 766 O O . LEU A 1 106 ? -11.940 -3.646 6.256 1.00 98.12 106 LEU A O 1
ATOM 770 N N . ASP A 1 107 ? -13.351 -4.421 7.821 1.00 98.12 107 ASP A N 1
ATOM 771 C CA . ASP A 1 107 ? -14.285 -5.129 6.939 1.00 98.12 107 ASP A CA 1
ATOM 772 C C . ASP A 1 107 ? -15.489 -4.286 6.486 1.00 98.12 107 ASP A C 1
ATOM 774 O O . ASP A 1 107 ? -16.312 -4.740 5.692 1.00 98.12 107 ASP A O 1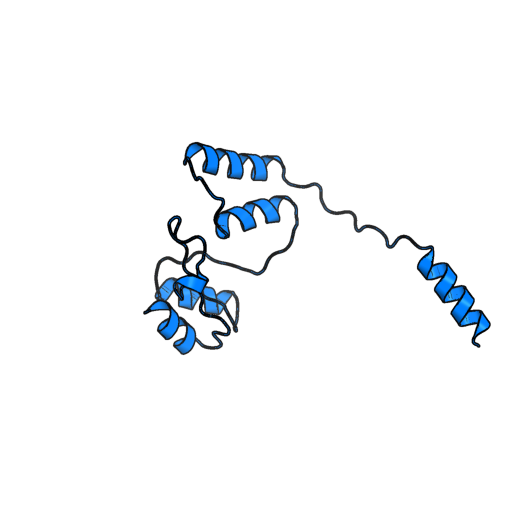
ATOM 778 N N . SER A 1 108 ? -15.599 -3.057 6.991 1.00 98.06 108 SER A N 1
ATOM 779 C CA . SER A 1 108 ? -16.762 -2.193 6.807 1.00 98.06 108 SER A CA 1
ATOM 780 C C . SER A 1 108 ? -16.396 -0.710 6.842 1.00 98.06 108 SER A C 1
ATOM 782 O O . SER A 1 108 ? -15.373 -0.299 7.395 1.00 98.06 108 SER A O 1
ATOM 784 N N . GLU A 1 109 ? -17.272 0.123 6.280 1.00 97.50 109 GLU A N 1
ATOM 785 C CA . GLU A 1 109 ? -17.145 1.583 6.316 1.00 97.50 109 GLU A CA 1
ATOM 786 C C . GLU A 1 109 ? -17.082 2.110 7.762 1.00 97.50 109 GLU A C 1
ATOM 788 O O . GLU A 1 109 ? -16.232 2.937 8.090 1.00 97.50 109 GLU A O 1
ATOM 793 N N . GLN A 1 110 ? -17.928 1.588 8.659 1.00 97.44 110 GLN A N 1
ATOM 794 C CA . GLN A 1 110 ? -17.900 1.919 10.086 1.00 97.44 110 GLN A CA 1
ATOM 795 C C . GLN A 1 110 ? -16.559 1.567 10.739 1.00 97.44 110 GLN A C 1
ATOM 797 O O . GLN A 1 110 ? -16.053 2.376 11.516 1.00 97.44 110 GLN A O 1
ATOM 802 N N . ALA A 1 111 ? -15.970 0.406 10.424 1.00 97.69 111 ALA A N 1
ATOM 803 C CA . ALA A 1 111 ? -14.663 0.025 10.956 1.00 97.69 111 ALA A CA 1
ATOM 804 C C 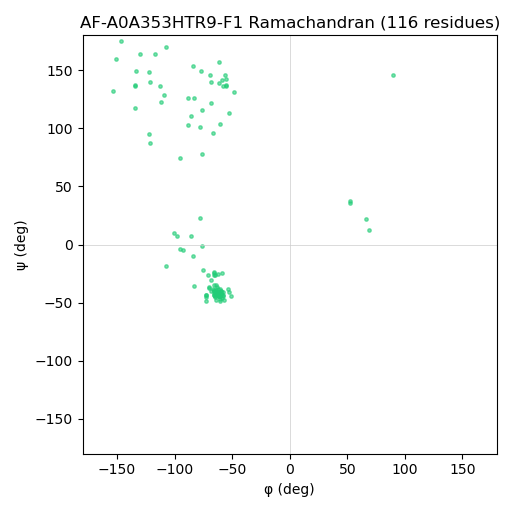. ALA A 1 111 ? -13.559 0.989 10.488 1.00 97.69 111 ALA A C 1
ATOM 806 O O . ALA A 1 111 ? -12.739 1.415 11.301 1.00 97.69 111 ALA A O 1
ATOM 807 N N . VAL A 1 112 ? -13.573 1.390 9.210 1.00 97.69 112 VAL A N 1
ATOM 808 C CA . VAL A 1 112 ? -12.616 2.368 8.662 1.00 97.69 112 VAL A CA 1
ATOM 809 C C . VAL A 1 112 ? -12.778 3.737 9.316 1.00 97.69 112 VAL A C 1
ATOM 811 O O . VAL A 1 112 ? -11.792 4.298 9.786 1.00 97.69 112 VAL A O 1
ATOM 814 N N . ARG A 1 113 ? -14.008 4.244 9.435 1.00 97.12 113 ARG A N 1
ATOM 815 C CA . ARG A 1 113 ? -14.306 5.506 10.129 1.00 97.12 113 ARG A CA 1
ATOM 816 C C . ARG A 1 113 ? -13.817 5.492 11.577 1.00 97.12 113 ARG A C 1
ATOM 818 O O . ARG A 1 113 ? -13.114 6.395 12.017 1.00 97.12 113 ARG A O 1
ATOM 825 N N . ALA A 1 114 ? -14.127 4.422 12.307 1.00 95.75 114 ALA A N 1
ATOM 826 C CA . ALA A 1 114 ? -13.691 4.262 13.689 1.00 95.75 114 ALA A CA 1
ATOM 827 C C . ALA A 1 114 ? -12.167 4.120 13.833 1.00 95.75 114 ALA A C 1
ATOM 829 O O . ALA A 1 114 ? -11.649 4.358 14.921 1.00 95.75 114 ALA A O 1
ATOM 830 N N . ALA A 1 115 ? -11.451 3.682 12.794 1.00 95.62 115 ALA A N 1
ATOM 831 C CA . ALA A 1 115 ? -9.992 3.626 12.782 1.00 95.62 115 ALA A CA 1
ATOM 832 C C . ALA A 1 115 ? -9.357 4.976 12.408 1.00 95.62 115 ALA A C 1
ATOM 834 O O . ALA A 1 115 ? -8.320 5.312 12.965 1.00 95.62 115 ALA A O 1
ATOM 835 N N . ALA A 1 116 ? -9.976 5.747 11.508 1.00 92.44 116 ALA A N 1
ATOM 836 C CA . ALA A 1 116 ? -9.476 7.047 11.054 1.00 92.44 116 ALA A CA 1
ATOM 837 C C . ALA A 1 116 ? -9.584 8.155 12.118 1.00 92.44 116 ALA A C 1
ATOM 839 O O . ALA A 1 116 ? -8.807 9.103 12.088 1.00 92.44 116 ALA A O 1
ATOM 840 N N . GLY A 1 117 ? -10.533 8.037 13.052 1.00 84.62 117 GLY A N 1
ATOM 841 C CA . GLY A 1 117 ? -10.728 8.996 14.145 1.00 84.62 117 GLY A CA 1
ATOM 842 C C . GLY A 1 117 ? -9.876 8.761 15.401 1.00 84.62 117 GLY A C 1
ATOM 843 O O . GLY A 1 117 ? -10.145 9.403 16.416 1.00 84.62 117 GLY A O 1
ATOM 844 N N . ARG A 1 118 ? -8.925 7.818 15.377 1.00 76.75 118 ARG A N 1
ATOM 845 C CA . ARG A 1 118 ? -8.012 7.522 16.499 1.00 76.75 118 ARG A CA 1
ATOM 846 C C . ARG A 1 118 ? -6.673 8.212 16.296 1.00 76.75 118 ARG A C 1
ATOM 848 O O . ARG A 1 118 ? -6.116 8.660 17.318 1.00 76.75 118 ARG A O 1
#